Protein AF-A0A973YPQ7-F1 (afdb_monomer)

Solvent-accessible surface area (backbone atoms only — not comparable to full-atom values): 4752 Å² total; per-residue (Å²): 136,72,63,67,66,54,54,51,32,54,52,36,41,59,74,50,70,88,69,70,69,48,78,53,68,58,98,85,50,32,31,40,36,32,81,25,85,82,60,80,70,87,73,53,72,60,37,46,51,21,40,26,32,72,86,85,36,78,39,30,81,38,71,44,76,51,54,55,47,81,71,37,73,78,39,47,79,77,109

Mean predicted aligned error: 5.11 Å

Foldseek 3Di:
DCPPLVVLLLVLCVVCPPFDWDWDDDPPAIEIEGEDAPLPDDRDPSNFVSQCDPPRHVHGPTYHYHYDLCSPPVSVVVD

pLDDT: mean 90.72, std 11.42, range [48.62, 98.38]

Secondary structure (DSSP, 8-state):
--HHHHHHHHHHHHTTTT---EEEEETTEEEEEEE-TTS-----HHHHHHHH-TTTSS--SEEEEE--GGGSHHHHTT-

Nearest PDB structures (foldseek):
  5h2g-assembly1_B  TM=9.776E-01  e=2.482E-03  Corynebacterium glutamicum ATCC 13032
  6d13-assembly1_A  TM=9.047E-01  e=2.586E-02  Escherichia coli S88
  2q9j-assembly1_A  TM=9.061E-01  e=2.423E-02  Haemophilus influenzae
  8qzy-assembly1_A  TM=8.217E-01  e=3.144E-02  Pseudomonas aeruginosa PA14
  4qq0-assembly1_A  TM=3.562E-01  e=2.163E+00  Chlamydia trachomatis D/UW-3/CX

Sequence (79 aa):
MDATATETSETAFRTLGGLRFSKGHGTGNDFVLVADPEGAQPIDAAQAAALCDRHRGIGADGLIRAVPSRFLPEGRELL

Radius of gyration: 13.99 Å; Cα contacts (8 Å, |Δi|>4): 105; chains: 1; bounding box: 32×31×39 Å

Structure (mmCIF, N/CA/C/O backbone):
data_AF-A0A973YPQ7-F1
#
_entry.id   AF-A0A973YPQ7-F1
#
loop_
_atom_site.group_PDB
_atom_site.id
_atom_site.type_symbol
_atom_site.label_atom_id
_atom_site.label_alt_id
_atom_site.label_comp_id
_atom_site.label_asym_id
_atom_site.label_entity_id
_atom_site.label_seq_id
_atom_site.pdbx_PDB_ins_code
_atom_site.Cartn_x
_atom_site.Cartn_y
_atom_site.Cartn_z
_atom_site.occupancy
_atom_site.B_iso_or_equiv
_atom_site.auth_seq_id
_atom_site.auth_comp_id
_atom_site.auth_asym_id
_atom_site.auth_atom_id
_atom_site.pdbx_PDB_model_num
ATOM 1 N N . MET A 1 1 ? -17.993 19.626 15.417 1.00 48.62 1 MET A N 1
ATOM 2 C CA . MET A 1 1 ? -17.326 18.453 16.020 1.00 48.62 1 MET A CA 1
ATOM 3 C C . MET A 1 1 ? -18.044 17.232 15.470 1.00 48.62 1 MET A C 1
ATOM 5 O O . MET A 1 1 ? -19.100 16.886 15.973 1.00 48.62 1 MET A O 1
ATOM 9 N N . ASP A 1 2 ? -17.566 16.714 14.340 1.00 52.06 2 ASP A N 1
ATOM 10 C CA . ASP A 1 2 ? -18.221 15.653 13.562 1.00 52.06 2 ASP A CA 1
ATOM 11 C C . ASP A 1 2 ? -17.747 14.278 14.064 1.00 52.06 2 ASP A C 1
ATOM 13 O O . ASP A 1 2 ? -16.717 13.756 13.633 1.00 52.06 2 ASP A O 1
ATOM 17 N N . ALA A 1 3 ? -18.448 13.739 15.065 1.00 59.25 3 ALA A N 1
ATOM 18 C CA . ALA A 1 3 ? -18.157 12.421 15.633 1.00 59.25 3 ALA A CA 1
ATOM 19 C C . ALA A 1 3 ? -18.393 11.285 14.612 1.00 59.25 3 ALA A C 1
ATOM 21 O O . ALA A 1 3 ? -17.665 10.294 14.606 1.00 59.25 3 ALA A O 1
ATOM 22 N N . THR A 1 4 ? -19.325 11.486 13.676 1.00 59.34 4 THR A N 1
ATOM 23 C CA . THR A 1 4 ? -19.758 10.507 12.670 1.00 59.34 4 THR A CA 1
ATOM 24 C C . THR A 1 4 ? -18.679 10.155 11.640 1.00 59.34 4 THR A C 1
ATOM 26 O O . THR A 1 4 ? -18.502 8.979 11.306 1.00 59.34 4 THR A O 1
ATO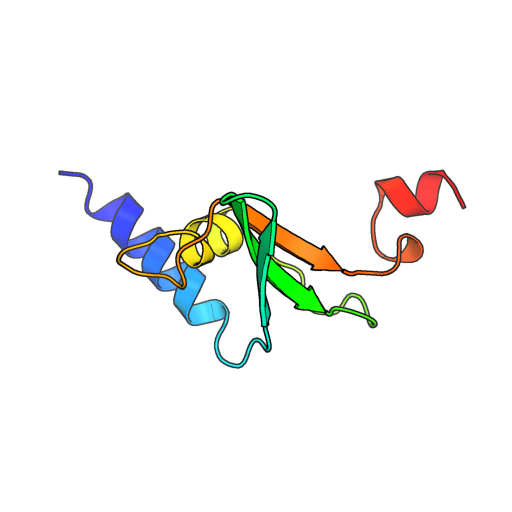M 29 N N . ALA A 1 5 ? -17.896 11.131 11.168 1.00 60.47 5 ALA A N 1
ATOM 30 C CA . ALA A 1 5 ? -16.801 10.874 10.222 1.00 60.47 5 ALA A CA 1
ATOM 31 C C . ALA A 1 5 ? -15.638 10.079 10.851 1.00 60.47 5 ALA A C 1
ATOM 33 O O . ALA A 1 5 ? -15.01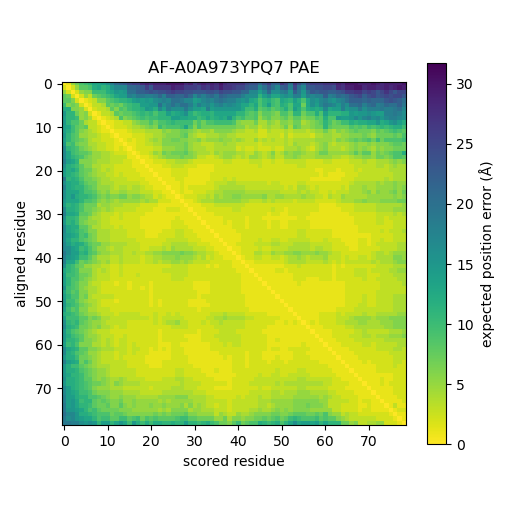3 9.243 10.195 1.00 60.47 5 ALA A O 1
ATOM 34 N N . THR A 1 6 ? -15.371 10.309 12.140 1.00 61.19 6 THR A N 1
ATOM 35 C CA . THR A 1 6 ? -14.289 9.628 12.869 1.00 61.19 6 THR A CA 1
ATOM 36 C C . THR A 1 6 ? -14.646 8.165 13.162 1.00 61.19 6 THR A C 1
ATOM 38 O O . THR A 1 6 ? -13.816 7.288 12.930 1.00 61.19 6 THR A O 1
ATOM 41 N N . GLU A 1 7 ? -15.889 7.881 13.572 1.00 67.25 7 GLU A N 1
ATOM 42 C CA . GLU A 1 7 ? -16.391 6.508 13.783 1.00 67.25 7 GLU A CA 1
ATOM 43 C C . GLU A 1 7 ? -16.382 5.665 12.498 1.00 67.25 7 GLU A C 1
ATOM 45 O O . GLU A 1 7 ? -16.048 4.476 12.519 1.00 67.25 7 GLU A O 1
ATOM 50 N N . THR A 1 8 ? -16.702 6.288 11.361 1.00 71.06 8 THR A N 1
ATOM 51 C CA . THR A 1 8 ? -16.723 5.615 10.054 1.00 71.06 8 THR A CA 1
ATOM 52 C C . THR A 1 8 ? -15.316 5.201 9.617 1.00 71.06 8 THR A C 1
ATOM 54 O O . THR A 1 8 ? -15.108 4.067 9.184 1.00 71.06 8 THR A O 1
ATOM 57 N N . SER A 1 9 ? -14.334 6.092 9.783 1.00 73.19 9 SER A N 1
ATOM 58 C CA . SER A 1 9 ? -12.932 5.817 9.445 1.00 73.19 9 SER A CA 1
ATOM 59 C C . SER A 1 9 ? -12.328 4.722 10.334 1.00 73.19 9 SER A C 1
ATOM 61 O O . SER A 1 9 ? -11.678 3.799 9.842 1.00 73.19 9 SER A O 1
ATOM 63 N N . GLU A 1 10 ? -12.602 4.752 11.643 1.00 78.12 10 GLU A N 1
ATOM 64 C CA . GLU A 1 10 ? -12.091 3.736 12.571 1.00 78.12 10 GLU A CA 1
ATOM 65 C C . GLU A 1 10 ? -12.697 2.348 12.303 1.00 78.12 10 GLU A C 1
ATOM 67 O O . GLU A 1 10 ? -11.996 1.333 12.340 1.00 78.12 10 GLU A O 1
ATOM 72 N N . THR A 1 11 ? -13.987 2.297 11.963 1.00 84.38 11 THR A N 1
ATOM 73 C CA . THR A 1 11 ? -14.653 1.058 11.542 1.00 84.38 11 THR A CA 1
ATOM 74 C C . THR A 1 11 ? -14.035 0.519 10.254 1.00 84.38 11 THR A C 1
ATOM 76 O O . THR A 1 11 ? -13.686 -0.661 10.199 1.00 84.38 11 THR A O 1
ATOM 79 N N . ALA A 1 12 ? -13.823 1.379 9.251 1.00 85.50 12 ALA A N 1
ATOM 80 C CA . ALA A 1 12 ? -13.184 1.002 7.992 1.00 85.50 12 ALA A CA 1
ATOM 81 C C . ALA A 1 12 ? -11.778 0.425 8.219 1.00 85.50 12 ALA A C 1
ATOM 83 O O . ALA A 1 12 ? -11.469 -0.648 7.700 1.00 85.50 12 ALA A O 1
ATOM 84 N N . PHE A 1 13 ? -10.957 1.061 9.061 1.00 85.88 13 PHE A N 1
ATOM 85 C CA . PHE A 1 13 ? -9.623 0.558 9.393 1.00 85.88 13 PHE A CA 1
ATOM 86 C C . PHE A 1 13 ? -9.666 -0.837 10.031 1.00 85.88 13 PHE A C 1
ATOM 88 O O . PHE A 1 13 ? -8.900 -1.723 9.655 1.00 85.88 13 PHE A O 1
ATOM 95 N N . ARG A 1 14 ? -10.601 -1.073 10.960 1.00 88.38 14 ARG A N 1
ATOM 96 C CA . ARG A 1 14 ? -10.745 -2.373 11.636 1.00 88.38 14 ARG A CA 1
ATOM 97 C C . ARG A 1 14 ? -11.119 -3.508 10.682 1.00 88.38 14 ARG A C 1
ATOM 99 O O . ARG A 1 14 ? -10.710 -4.642 10.924 1.00 88.38 14 ARG A O 1
ATOM 106 N N . THR A 1 15 ? -11.838 -3.226 9.591 1.00 91.69 15 THR A N 1
ATOM 107 C CA . THR A 1 15 ? -12.159 -4.249 8.573 1.00 91.69 15 THR A CA 1
ATOM 108 C C . THR A 1 15 ? -10.927 -4.801 7.848 1.00 91.69 15 THR A C 1
ATOM 110 O O . THR A 1 15 ? -10.996 -5.883 7.276 1.00 91.69 15 THR A O 1
ATOM 113 N N . LEU A 1 16 ? -9.787 -4.104 7.919 1.00 90.88 16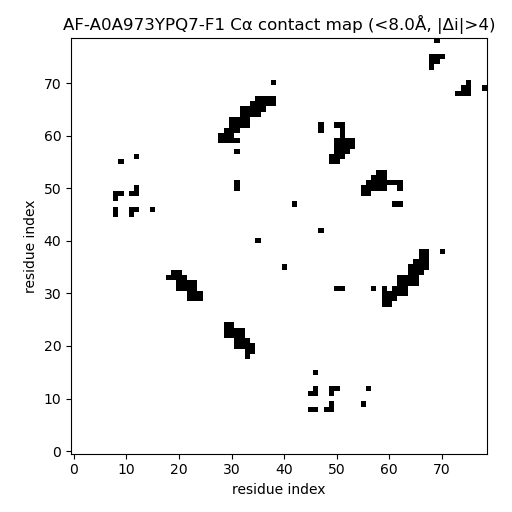 LEU A N 1
ATOM 114 C CA . LEU A 1 16 ? -8.521 -4.496 7.292 1.00 90.88 16 LEU A CA 1
ATOM 115 C C . LEU A 1 16 ? -7.639 -5.371 8.202 1.00 90.88 16 LEU A C 1
ATOM 117 O O . LEU A 1 16 ? -6.445 -5.538 7.949 1.00 90.88 16 LEU A O 1
ATOM 121 N N . GLY A 1 17 ? -8.192 -5.920 9.287 1.00 91.75 17 GLY A N 1
ATOM 122 C CA . GLY A 1 17 ? -7.460 -6.797 10.199 1.00 91.75 17 GLY A CA 1
ATOM 123 C C . GLY A 1 17 ? -6.781 -7.964 9.468 1.00 91.75 17 GLY A C 1
ATOM 124 O O . GLY A 1 17 ? -7.424 -8.715 8.742 1.00 91.75 17 GLY A O 1
ATOM 125 N N . GLY A 1 18 ? -5.468 -8.125 9.667 1.00 90.88 18 GLY A N 1
ATOM 126 C CA . GLY A 1 18 ? -4.674 -9.182 9.025 1.00 90.88 18 GLY A CA 1
ATOM 127 C C . GLY A 1 18 ? -4.135 -8.840 7.630 1.00 90.88 18 GLY A C 1
ATOM 128 O O . GLY A 1 18 ? -3.443 -9.669 7.035 1.00 90.88 18 GLY A O 1
ATOM 129 N N . LEU A 1 19 ? -4.392 -7.629 7.123 1.00 94.06 19 LEU A N 1
ATOM 130 C CA . LEU A 1 19 ? -3.819 -7.145 5.870 1.00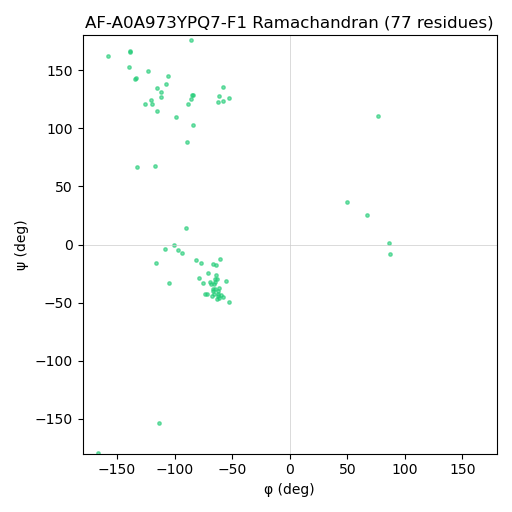 94.06 19 LEU A CA 1
ATOM 131 C C . LEU A 1 19 ? -2.289 -7.068 5.967 1.00 94.06 19 LEU A C 1
ATOM 133 O O . LEU A 1 19 ? -1.734 -6.372 6.820 1.00 94.06 19 LEU A O 1
ATOM 137 N N . ARG A 1 20 ? -1.592 -7.763 5.064 1.00 95.75 20 ARG A N 1
ATOM 138 C CA . ARG A 1 20 ? -0.136 -7.640 4.936 1.00 95.75 20 ARG A CA 1
ATOM 139 C C . ARG A 1 20 ? 0.191 -6.440 4.064 1.00 95.75 20 ARG A C 1
ATOM 141 O O . ARG A 1 20 ? -0.292 -6.337 2.940 1.00 95.75 20 ARG A O 1
ATOM 148 N N . PHE A 1 21 ? 1.062 -5.575 4.561 1.00 97.00 21 PHE A N 1
ATOM 149 C CA . PHE A 1 21 ? 1.502 -4.392 3.838 1.00 97.00 21 PHE A CA 1
ATOM 150 C C . PHE A 1 21 ? 3.003 -4.167 4.015 1.00 97.00 21 PHE A C 1
ATOM 152 O O . PHE A 1 21 ? 3.649 -4.739 4.892 1.00 97.00 21 PHE A O 1
ATOM 159 N N . SER A 1 22 ? 3.557 -3.312 3.168 1.00 97.94 22 SER A N 1
ATOM 160 C CA . SER A 1 22 ? 4.867 -2.690 3.348 1.00 97.94 22 SER A CA 1
ATOM 161 C C . SER A 1 22 ? 4.692 -1.180 3.318 1.00 97.94 22 SER A C 1
ATOM 163 O O . SER A 1 22 ? 3.791 -0.680 2.652 1.00 97.94 22 SER A O 1
ATOM 165 N N . LYS A 1 23 ? 5.530 -0.436 4.034 1.00 97.44 23 LYS A N 1
ATOM 166 C CA . LYS A 1 23 ? 5.548 1.027 3.959 1.00 97.44 23 LYS A CA 1
ATOM 167 C C . LYS A 1 23 ? 6.847 1.461 3.302 1.00 97.44 23 LYS A C 1
ATOM 169 O O . LYS A 1 23 ? 7.912 0.978 3.678 1.00 97.44 23 LYS A O 1
ATOM 174 N N . GLY A 1 24 ? 6.753 2.345 2.321 1.00 96.94 24 GLY A N 1
ATOM 175 C CA . GLY A 1 24 ? 7.903 2.866 1.593 1.00 96.94 24 GLY A CA 1
ATOM 176 C C . GLY A 1 24 ? 7.754 4.356 1.343 1.00 96.94 24 GLY A C 1
ATOM 177 O O . GLY A 1 24 ? 6.671 4.907 1.509 1.00 96.94 24 GLY A O 1
ATOM 178 N N . HIS A 1 25 ? 8.839 5.009 0.941 1.00 98.00 25 HIS A N 1
ATOM 179 C CA . HIS A 1 25 ? 8.789 6.394 0.495 1.00 98.00 25 HIS A CA 1
ATOM 180 C C . HIS A 1 25 ? 9.690 6.609 -0.721 1.00 98.00 25 HIS A C 1
ATOM 182 O O . HIS A 1 25 ? 10.711 5.941 -0.882 1.00 98.00 25 HIS A O 1
ATOM 188 N N . GLY A 1 26 ? 9.337 7.588 -1.547 1.00 94.94 26 GLY A N 1
ATOM 189 C CA . GLY A 1 26 ? 10.162 8.111 -2.630 1.00 94.94 26 GLY A CA 1
ATOM 190 C C . GLY A 1 26 ? 10.287 9.617 -2.462 1.00 94.94 26 GLY A C 1
ATOM 191 O O . GLY A 1 26 ? 9.278 10.310 -2.402 1.00 94.94 26 GLY A O 1
ATOM 192 N N . THR A 1 27 ? 11.514 10.130 -2.318 1.00 96.50 27 THR A N 1
ATOM 193 C CA . THR A 1 27 ? 11.776 11.584 -2.202 1.00 96.50 27 THR A CA 1
ATOM 194 C C . THR A 1 27 ? 10.901 12.310 -1.164 1.00 96.50 27 THR A C 1
ATOM 196 O O . THR A 1 27 ? 10.477 13.438 -1.383 1.00 96.50 27 THR A O 1
ATOM 199 N N . GLY A 1 28 ? 10.610 11.655 -0.036 1.00 93.50 28 GLY A N 1
ATOM 200 C CA . GLY A 1 28 ? 9.786 12.206 1.045 1.00 93.50 28 GLY A CA 1
ATOM 201 C C . GLY A 1 28 ? 8.277 11.999 0.900 1.00 93.50 28 GLY A C 1
ATOM 202 O O . GLY A 1 28 ? 7.571 12.255 1.866 1.00 93.50 28 GLY A O 1
ATOM 203 N N . ASN A 1 29 ? 7.796 11.497 -0.238 1.00 97.38 29 ASN A N 1
ATOM 204 C CA . ASN A 1 29 ? 6.406 11.082 -0.401 1.00 97.38 29 ASN A CA 1
ATOM 205 C C . ASN A 1 29 ? 6.250 9.613 0.021 1.00 97.38 29 ASN A C 1
ATOM 207 O O . ASN A 1 29 ? 6.964 8.754 -0.511 1.00 97.38 29 ASN A O 1
ATOM 211 N N . ASP A 1 30 ? 5.397 9.327 1.006 1.00 97.44 30 ASP A N 1
ATOM 212 C CA . ASP A 1 30 ? 5.254 7.994 1.601 1.00 97.44 30 ASP A CA 1
ATOM 213 C 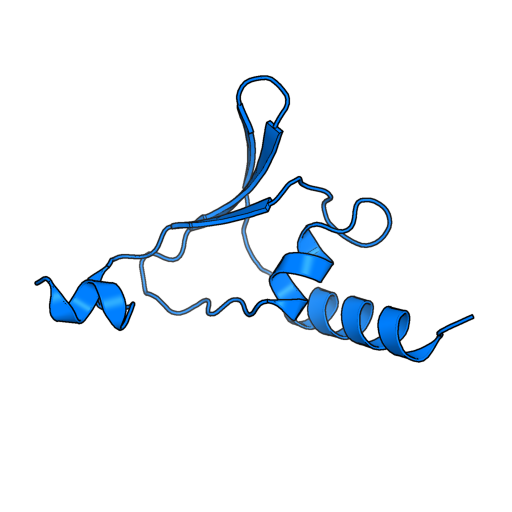C . ASP A 1 30 ? 3.978 7.256 1.172 1.00 97.44 30 ASP A C 1
ATOM 215 O O . ASP A 1 30 ? 2.908 7.831 0.994 1.00 97.44 30 ASP A O 1
ATOM 219 N N . PHE A 1 31 ? 4.093 5.933 1.039 1.00 98.38 31 PHE A N 1
ATOM 220 C CA . PHE A 1 31 ? 3.017 5.055 0.595 1.00 98.38 31 PHE A CA 1
ATOM 221 C C . PHE A 1 31 ? 2.893 3.814 1.473 1.00 98.38 31 PHE A C 1
ATOM 223 O O . PHE A 1 31 ? 3.889 3.200 1.874 1.00 98.38 31 PHE A O 1
ATOM 230 N N . VAL A 1 32 ? 1.651 3.384 1.685 1.00 97.94 32 VAL A N 1
ATOM 231 C CA . VAL A 1 32 ? 1.336 2.005 2.070 1.00 97.94 32 VAL A CA 1
ATOM 232 C C . VAL A 1 32 ? 1.250 1.169 0.794 1.00 97.94 32 VAL A C 1
ATOM 234 O O . VAL A 1 32 ? 0.543 1.533 -0.138 1.00 97.94 32 VAL A O 1
ATOM 237 N N . LEU A 1 33 ? 1.963 0.050 0.736 1.00 98.00 33 LEU A N 1
ATOM 238 C CA . LEU A 1 33 ? 1.969 -0.880 -0.390 1.00 98.00 33 LEU A CA 1
ATOM 239 C C . LEU A 1 33 ? 1.316 -2.199 0.019 1.00 98.00 33 LEU A C 1
ATOM 241 O O . LEU A 1 33 ? 1.730 -2.824 0.997 1.00 98.00 33 LEU A O 1
ATOM 245 N N . VAL A 1 34 ? 0.335 -2.642 -0.761 1.00 97.62 34 VAL A N 1
ATOM 246 C CA . VAL A 1 34 ? -0.366 -3.919 -0.584 1.00 97.62 34 VAL A CA 1
ATOM 247 C C . VAL A 1 34 ? -0.179 -4.754 -1.840 1.00 97.62 34 VAL A C 1
ATOM 249 O O . VAL A 1 34 ? -0.509 -4.317 -2.943 1.00 97.62 34 VAL A O 1
ATOM 252 N N . ALA A 1 35 ? 0.348 -5.965 -1.672 1.00 97.12 35 ALA A N 1
ATOM 253 C CA . ALA A 1 35 ? 0.407 -6.950 -2.741 1.00 97.12 35 ALA A CA 1
ATOM 254 C C . ALA A 1 35 ? -0.906 -7.741 -2.786 1.00 97.12 35 ALA A C 1
ATOM 256 O O . ALA A 1 3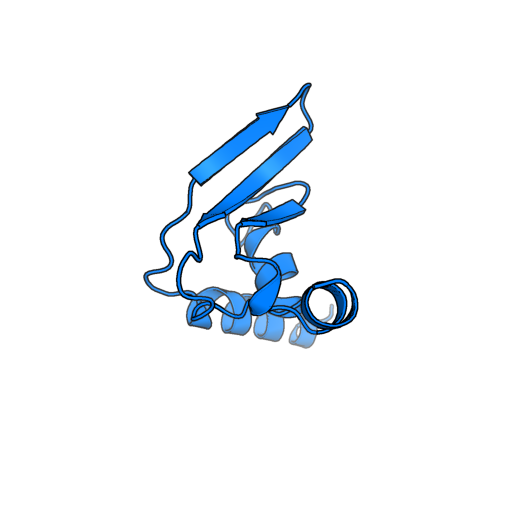5 ? -1.303 -8.346 -1.788 1.00 97.12 35 ALA A O 1
ATOM 257 N N . ASP A 1 36 ? -1.543 -7.762 -3.953 1.00 96.94 36 ASP A N 1
ATOM 258 C CA . ASP A 1 36 ? -2.783 -8.492 -4.212 1.00 96.94 36 ASP A CA 1
ATOM 259 C C . ASP A 1 36 ? -2.677 -9.305 -5.521 1.00 96.94 36 ASP A C 1
ATOM 261 O O . ASP A 1 36 ? -3.318 -8.978 -6.525 1.00 96.94 36 ASP A O 1
ATOM 265 N N . PRO A 1 37 ? -1.815 -10.341 -5.564 1.00 96.81 37 PRO A N 1
ATOM 266 C CA . PRO A 1 37 ? -1.568 -11.105 -6.787 1.00 96.81 37 PRO A CA 1
ATOM 267 C C . PRO A 1 37 ? -2.802 -11.870 -7.289 1.00 96.81 37 PRO A C 1
ATOM 269 O O . PRO A 1 37 ? -2.924 -12.116 -8.493 1.00 96.81 37 PRO A O 1
ATOM 272 N N . GLU A 1 38 ? -3.723 -12.217 -6.391 1.00 96.44 38 GLU A N 1
ATOM 273 C CA . GLU A 1 38 ? -4.961 -12.940 -6.687 1.00 96.44 38 GLU A CA 1
ATOM 274 C C . GLU A 1 38 ? -6.170 -12.022 -6.932 1.00 96.44 38 GLU A C 1
ATOM 276 O O . GLU A 1 38 ? -7.223 -12.518 -7.329 1.00 96.44 38 GLU A O 1
ATOM 281 N N . GLY A 1 39 ? -6.046 -10.705 -6.722 1.00 94.25 39 GLY A N 1
ATOM 282 C CA . GLY A 1 39 ? -7.169 -9.768 -6.855 1.00 94.25 39 GLY A CA 1
ATOM 283 C C . GLY A 1 39 ? -8.258 -9.959 -5.791 1.00 94.25 39 GLY A C 1
ATOM 284 O O . GLY A 1 39 ? -9.427 -9.671 -6.048 1.00 94.25 39 GLY A O 1
ATOM 285 N N . ALA A 1 40 ? -7.898 -10.506 -4.629 1.00 92.81 40 ALA A N 1
ATOM 286 C CA . ALA A 1 40 ? -8.816 -10.906 -3.565 1.00 92.81 4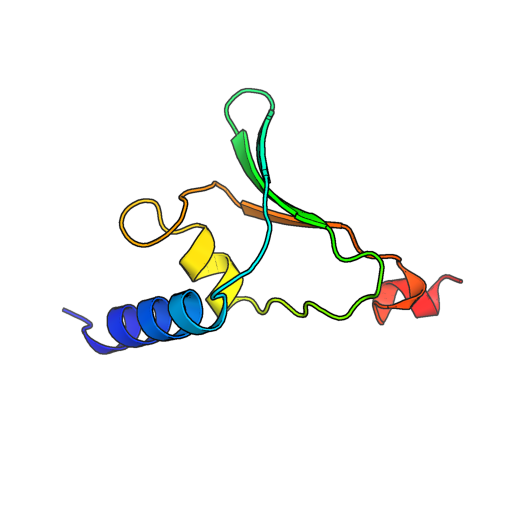0 ALA A CA 1
ATOM 287 C C . ALA A 1 40 ? -8.893 -9.886 -2.419 1.00 92.81 40 ALA A C 1
ATOM 289 O O . ALA A 1 40 ? -9.629 -10.101 -1.456 1.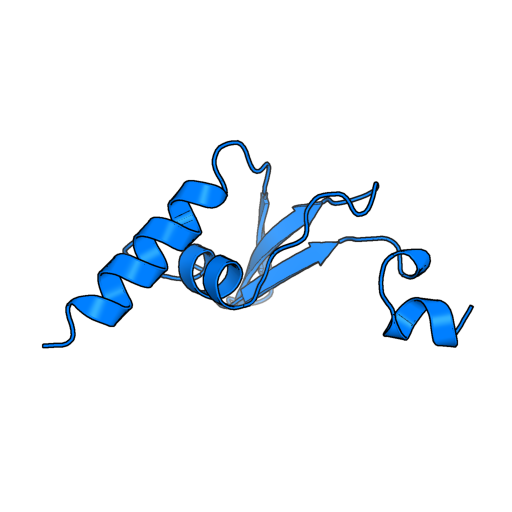00 92.81 40 ALA A O 1
ATOM 290 N N . GLN A 1 41 ? -8.142 -8.786 -2.508 1.00 90.56 41 GLN A N 1
ATOM 291 C CA . GLN A 1 41 ? -8.074 -7.748 -1.482 1.00 90.56 41 GLN A CA 1
ATOM 292 C C . GLN A 1 41 ? -8.593 -6.418 -2.046 1.00 90.56 41 GLN A C 1
ATOM 294 O O . GLN A 1 41 ? -7.818 -5.469 -2.227 1.00 90.56 41 GLN A O 1
ATOM 299 N N . PRO A 1 42 ? -9.902 -6.314 -2.358 1.00 91.31 42 PRO A N 1
ATOM 300 C CA . PRO A 1 42 ? -10.481 -5.030 -2.705 1.00 91.31 42 PRO A CA 1
ATOM 301 C C . PRO A 1 42 ? -10.329 -4.092 -1.506 1.00 91.31 42 PRO A C 1
ATOM 303 O O . PRO A 1 42 ? -10.693 -4.428 -0.382 1.00 91.31 42 PRO A O 1
ATOM 306 N N . ILE A 1 43 ? -9.762 -2.920 -1.770 1.00 94.25 43 ILE A N 1
ATOM 307 C CA . ILE A 1 43 ? -9.646 -1.831 -0.805 1.00 94.25 43 ILE A CA 1
ATOM 308 C C . ILE A 1 43 ? -10.399 -0.659 -1.411 1.00 94.25 43 ILE A C 1
ATOM 310 O O . ILE A 1 43 ? -10.083 -0.246 -2.532 1.00 94.25 43 ILE A O 1
ATOM 314 N N . ASP A 1 44 ? -11.413 -0.182 -0.701 1.00 93.81 44 ASP A N 1
ATOM 315 C CA . ASP A 1 44 ? -12.198 0.974 -1.111 1.00 93.81 44 ASP A CA 1
ATOM 316 C C . ASP A 1 44 ? -11.552 2.299 -0.665 1.00 93.81 44 ASP A C 1
ATOM 318 O O . ASP A 1 44 ? -10.515 2.341 0.004 1.00 93.81 44 ASP A O 1
ATOM 322 N N . ALA A 1 45 ? -12.162 3.415 -1.068 1.00 94.25 45 ALA A N 1
ATOM 323 C CA . ALA A 1 45 ? -11.645 4.745 -0.764 1.00 94.25 45 ALA A CA 1
ATOM 324 C C . ALA A 1 45 ? -11.667 5.074 0.740 1.00 94.25 45 ALA A C 1
ATOM 326 O O . ALA A 1 45 ? -10.771 5.769 1.220 1.00 94.25 45 ALA A O 1
ATOM 327 N N . ALA A 1 46 ? -12.657 4.580 1.491 1.00 94.44 46 ALA A N 1
ATOM 328 C CA . ALA A 1 46 ? -12.768 4.843 2.924 1.00 94.44 46 ALA A CA 1
ATOM 329 C C . ALA A 1 46 ? -11.685 4.085 3.699 1.00 94.44 46 ALA A C 1
ATOM 331 O O . ALA A 1 46 ? -11.020 4.655 4.560 1.00 94.44 46 ALA A O 1
ATOM 332 N N . GLN A 1 47 ? -11.451 2.827 3.336 1.00 95.94 47 GLN A N 1
ATOM 333 C CA . GLN A 1 47 ? -10.367 2.001 3.850 1.00 95.94 47 GLN A CA 1
ATOM 334 C C . GLN A 1 47 ? -8.997 2.594 3.507 1.00 95.94 47 GLN A C 1
ATOM 336 O O . GLN A 1 47 ? -8.134 2.682 4.379 1.00 95.94 47 GLN A O 1
ATOM 341 N N . ALA A 1 48 ? -8.795 3.057 2.269 1.00 96.50 48 ALA A N 1
A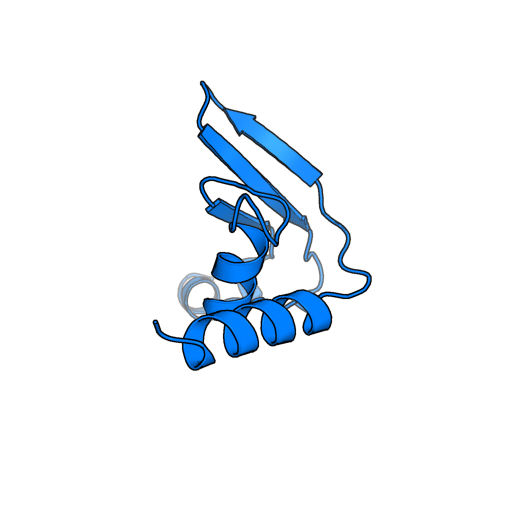TOM 342 C CA . ALA A 1 48 ? -7.555 3.721 1.870 1.00 96.50 48 ALA A CA 1
ATOM 343 C C . ALA A 1 48 ? -7.307 5.005 2.679 1.00 96.50 48 ALA A C 1
ATOM 345 O O . ALA A 1 48 ? -6.207 5.200 3.197 1.00 96.50 48 ALA A O 1
ATOM 346 N N . ALA A 1 49 ? -8.330 5.849 2.846 1.00 96.31 49 ALA A N 1
ATOM 347 C CA . ALA A 1 49 ? -8.238 7.058 3.661 1.00 96.31 49 ALA A CA 1
ATOM 348 C C . ALA A 1 49 ? -7.936 6.733 5.132 1.00 96.31 49 ALA A C 1
ATOM 350 O O . ALA A 1 49 ? -7.068 7.362 5.736 1.00 96.31 49 ALA A O 1
ATOM 351 N N . ALA A 1 50 ? -8.589 5.711 5.687 1.00 96.06 50 ALA A N 1
ATOM 352 C CA . ALA A 1 50 ? -8.359 5.264 7.054 1.00 96.06 50 ALA A CA 1
ATOM 353 C C . ALA A 1 50 ? -6.936 4.712 7.259 1.00 96.06 50 ALA A C 1
ATOM 355 O O . ALA A 1 50 ? -6.310 4.995 8.278 1.00 96.06 50 ALA A O 1
ATOM 356 N N . LEU A 1 51 ? -6.381 3.983 6.281 1.00 95.94 51 LEU A N 1
ATOM 357 C CA . LEU A 1 51 ? -4.978 3.547 6.303 1.00 95.94 51 LEU A CA 1
ATOM 358 C C . LEU A 1 51 ? -4.006 4.734 6.290 1.00 95.94 51 LEU A C 1
ATOM 360 O O . LEU A 1 51 ? -2.981 4.695 6.976 1.00 95.94 51 LEU A O 1
ATOM 364 N N . CYS A 1 52 ? -4.320 5.769 5.510 1.00 97.00 52 CYS A N 1
ATOM 365 C CA . CYS A 1 52 ? -3.456 6.931 5.304 1.00 97.00 52 CYS A CA 1
ATOM 366 C C . CYS A 1 52 ? -3.540 7.975 6.432 1.00 97.00 52 CYS A C 1
ATOM 368 O O . CYS A 1 52 ? -2.654 8.825 6.525 1.00 97.00 52 CYS A O 1
ATOM 370 N N . ASP A 1 53 ? -4.538 7.906 7.322 1.00 96.31 53 ASP A N 1
ATOM 371 C CA . ASP A 1 53 ? -4.620 8.765 8.511 1.00 96.31 53 ASP A CA 1
ATOM 372 C C . ASP A 1 53 ? -3.359 8.592 9.384 1.00 96.31 53 ASP A C 1
ATOM 374 O O . ASP A 1 53 ? -3.007 7.483 9.792 1.00 96.31 53 ASP A O 1
ATOM 378 N N . ARG A 1 54 ? -2.652 9.696 9.668 1.00 95.69 54 ARG A N 1
ATOM 379 C CA . ARG A 1 54 ? -1.371 9.683 10.404 1.00 95.69 54 ARG A CA 1
ATOM 380 C C . ARG A 1 54 ? -1.510 9.503 11.916 1.00 95.69 54 ARG A C 1
ATOM 382 O O . ARG A 1 54 ? -0.515 9.223 12.577 1.00 95.69 54 ARG A O 1
ATOM 389 N N . HIS A 1 55 ? -2.703 9.689 12.466 1.00 94.88 55 HIS A N 1
ATOM 390 C CA . HIS A 1 55 ? -2.965 9.599 13.901 1.00 94.88 55 HIS A CA 1
ATOM 391 C C . HIS A 1 55 ? -3.686 8.309 14.284 1.00 94.88 55 HIS A C 1
ATOM 393 O O . HIS A 1 55 ? -3.483 7.804 15.386 1.00 94.88 55 HIS A O 1
ATOM 399 N N . ARG A 1 56 ? -4.542 7.799 13.395 1.00 92.06 56 ARG A N 1
ATOM 400 C CA . ARG A 1 56 ? -5.408 6.639 13.641 1.00 92.06 56 ARG A CA 1
ATOM 401 C C . ARG A 1 56 ? -5.097 5.442 12.741 1.00 92.06 56 ARG A C 1
ATOM 403 O O . ARG A 1 56 ? -5.542 4.343 13.054 1.00 92.06 56 ARG A O 1
ATOM 410 N N . GLY A 1 57 ? -4.352 5.651 11.656 1.00 93.94 57 GLY A N 1
ATOM 411 C CA . GLY A 1 57 ? -3.948 4.623 10.701 1.00 93.94 57 GLY A CA 1
ATOM 412 C C . GLY A 1 57 ? -2.439 4.370 10.695 1.00 93.94 57 GLY A C 1
ATOM 413 O O . GLY A 1 57 ? -1.733 4.593 11.678 1.00 93.94 57 GLY A O 1
ATOM 414 N N . ILE A 1 58 ? -1.933 3.894 9.556 1.00 95.75 58 ILE A N 1
ATOM 415 C CA . ILE A 1 58 ? -0.495 3.666 9.322 1.00 95.75 58 ILE A CA 1
ATOM 416 C C . ILE A 1 58 ? 0.220 4.993 9.006 1.00 95.75 58 ILE A C 1
ATOM 418 O O . ILE A 1 58 ? 1.423 5.145 9.264 1.00 95.75 58 ILE A O 1
ATOM 422 N N . GLY A 1 59 ? -0.521 5.942 8.426 1.00 96.50 59 GLY A N 1
ATOM 423 C CA . GLY A 1 59 ? -0.052 7.254 8.005 1.00 96.50 59 GLY A CA 1
ATOM 424 C C . GLY A 1 59 ? 0.741 7.207 6.707 1.00 96.50 59 GLY A C 1
ATOM 425 O O . GLY A 1 59 ? 1.864 6.724 6.709 1.00 96.50 59 GLY A O 1
ATOM 426 N N . ALA A 1 60 ? 0.210 7.734 5.615 1.00 97.94 60 ALA A N 1
ATOM 427 C CA . ALA A 1 60 ? 0.924 7.847 4.345 1.00 97.94 60 ALA A CA 1
ATOM 428 C C . ALA A 1 60 ? 0.286 8.938 3.484 1.00 97.94 60 ALA A C 1
ATOM 430 O O . ALA A 1 60 ? -0.860 9.313 3.727 1.00 97.94 60 ALA A O 1
ATOM 431 N N . ASP A 1 61 ? 0.996 9.420 2.471 1.00 97.94 61 ASP A N 1
ATOM 432 C CA . ASP A 1 61 ? 0.419 10.297 1.454 1.00 97.94 61 ASP A CA 1
ATOM 433 C C . ASP A 1 61 ? -0.542 9.528 0.531 1.00 97.94 61 ASP A C 1
ATOM 435 O O . ASP A 1 61 ? -1.470 10.115 -0.026 1.00 97.94 61 ASP A O 1
ATOM 439 N N . GLY A 1 62 ? -0.369 8.205 0.400 1.00 97.38 62 GLY A N 1
ATOM 440 C CA . GLY A 1 62 ? -1.304 7.358 -0.336 1.00 97.38 62 GLY A CA 1
ATOM 441 C C . GLY A 1 62 ? -1.147 5.848 -0.138 1.00 97.38 62 GLY A C 1
ATOM 442 O O . GLY A 1 62 ? -0.272 5.352 0.575 1.00 97.38 62 GLY A O 1
ATOM 443 N N . LEU A 1 63 ? -2.014 5.105 -0.829 1.00 97.94 63 LEU A N 1
ATOM 444 C CA . LEU A 1 63 ? -2.028 3.644 -0.892 1.00 97.94 63 LEU A CA 1
ATOM 445 C C . LEU A 1 63 ? -1.735 3.181 -2.324 1.00 97.94 63 LEU A C 1
ATOM 447 O O . LEU A 1 63 ? -2.348 3.659 -3.275 1.00 97.94 63 LEU A O 1
ATOM 451 N N . ILE A 1 64 ? -0.862 2.186 -2.464 1.00 97.31 64 ILE A N 1
ATOM 452 C CA . ILE A 1 64 ? -0.600 1.471 -3.713 1.00 97.31 64 ILE A CA 1
ATOM 453 C C . ILE A 1 64 ? -1.041 0.015 -3.539 1.00 97.31 64 ILE A C 1
ATOM 455 O O . ILE A 1 64 ? -0.443 -0.729 -2.759 1.00 97.31 64 ILE A O 1
ATOM 459 N N . ARG A 1 65 ? -2.058 -0.417 -4.297 1.00 97.00 65 ARG A N 1
ATOM 460 C CA . ARG A 1 65 ? -2.434 -1.835 -4.425 1.00 97.00 65 ARG A CA 1
ATOM 461 C C . ARG A 1 65 ? -1.844 -2.407 -5.711 1.00 97.00 65 ARG A C 1
ATOM 463 O O . ARG A 1 65 ? -2.288 -2.067 -6.804 1.00 97.00 65 ARG A O 1
ATOM 470 N N . ALA A 1 66 ? -0.858 -3.286 -5.580 1.00 97.06 66 ALA A N 1
ATOM 471 C CA . ALA A 1 66 ? -0.268 -3.999 -6.705 1.00 97.06 66 ALA A CA 1
ATOM 472 C C . ALA A 1 66 ? -1.115 -5.236 -7.036 1.00 97.06 66 ALA A C 1
ATOM 474 O O . ALA A 1 66 ? -1.040 -6.247 -6.338 1.00 97.06 66 ALA A O 1
ATOM 475 N N . VAL A 1 67 ? -1.919 -5.142 -8.097 1.00 97.31 67 VAL A N 1
ATOM 476 C CA . VAL A 1 67 ? -2.845 -6.187 -8.559 1.00 97.31 67 VAL A CA 1
ATOM 477 C C . VAL A 1 67 ? -2.725 -6.362 -10.081 1.00 97.31 67 VAL A C 1
ATOM 479 O O . VAL A 1 67 ? -2.547 -5.367 -10.787 1.00 97.31 67 VAL A O 1
ATOM 482 N N . PRO A 1 68 ? -2.810 -7.588 -10.631 1.00 97.38 68 PRO A N 1
ATOM 483 C CA . PRO A 1 68 ? -2.820 -7.784 -12.081 1.00 97.38 68 PRO A CA 1
ATOM 484 C C . PRO A 1 68 ? -3.963 -7.036 -12.787 1.00 97.38 68 PRO A C 1
ATOM 486 O O . PRO A 1 68 ? -5.117 -7.138 -12.371 1.00 97.38 68 PRO A O 1
ATOM 489 N N . SER A 1 69 ? -3.674 -6.373 -13.916 1.00 96.69 69 SER A N 1
ATOM 490 C CA . SER A 1 69 ? -4.643 -5.544 -14.664 1.00 96.69 69 SER A CA 1
ATOM 491 C C . SER A 1 69 ? -5.923 -6.287 -15.053 1.00 96.69 69 SER A C 1
ATOM 493 O O . SER A 1 69 ? -6.999 -5.703 -15.043 1.00 96.69 69 SER A O 1
ATOM 495 N N . ARG A 1 70 ? -5.844 -7.602 -15.304 1.00 95.94 70 ARG A N 1
ATOM 496 C CA . ARG A 1 70 ? -7.012 -8.458 -15.582 1.00 95.94 70 ARG A CA 1
ATOM 497 C C . ARG A 1 70 ? -8.039 -8.524 -14.444 1.00 95.94 70 ARG A C 1
ATOM 499 O O . ARG A 1 70 ? -9.110 -9.090 -14.639 1.00 95.94 70 ARG A O 1
ATOM 506 N N . PHE A 1 71 ? -7.724 -8.043 -13.245 1.00 95.62 71 PHE A N 1
ATOM 507 C CA . PHE A 1 71 ? -8.669 -7.972 -12.128 1.00 95.62 71 PHE A CA 1
ATOM 508 C C . PHE A 1 71 ? -9.327 -6.595 -11.985 1.00 95.62 71 PHE A C 1
ATOM 510 O O . PHE A 1 71 ? -10.236 -6.455 -11.173 1.00 95.62 71 PHE A O 1
ATOM 517 N N . LEU A 1 72 ? -8.925 -5.607 -12.787 1.00 93.44 72 LEU A N 1
ATOM 518 C CA . LEU A 1 72 ? -9.513 -4.269 -12.808 1.00 93.44 72 LEU A CA 1
ATOM 519 C C . LEU A 1 72 ? -10.353 -4.081 -14.081 1.00 93.44 72 LEU A C 1
ATOM 521 O O . LEU A 1 72 ? -9.908 -4.519 -15.144 1.00 93.44 72 LEU A O 1
ATOM 525 N N . PRO A 1 73 ? -11.542 -3.453 -14.013 1.00 92.19 73 PRO A N 1
ATOM 526 C CA . PRO A 1 73 ? -12.364 -3.182 -15.194 1.00 92.19 73 PRO A CA 1
ATOM 527 C C . PRO A 1 73 ? -11.592 -2.449 -16.295 1.00 92.19 73 PRO A C 1
ATOM 529 O O . PRO A 1 73 ? -11.532 -2.927 -17.423 1.00 92.19 73 PRO A O 1
ATOM 532 N N . GLU A 1 74 ? -10.897 -1.372 -15.931 1.00 92.81 74 GLU A N 1
ATOM 533 C CA . GLU A 1 74 ? -10.135 -0.520 -16.849 1.00 92.81 74 GLU A CA 1
ATOM 534 C C . GLU A 1 74 ? -8.966 -1.287 -17.482 1.00 92.81 74 GLU A C 1
ATOM 536 O O . GLU A 1 74 ? -8.587 -1.057 -18.626 1.00 92.81 74 GLU A O 1
ATOM 541 N N . GLY A 1 75 ? -8.390 -2.234 -16.735 1.00 92.25 75 GLY A N 1
ATOM 542 C CA . GLY A 1 75 ? -7.324 -3.097 -17.231 1.00 92.25 75 GLY A CA 1
ATOM 543 C C . GLY A 1 75 ? -7.824 -4.194 -18.170 1.00 92.25 75 GLY A C 1
ATOM 544 O O . GLY A 1 75 ? -7.108 -4.563 -19.095 1.00 92.25 75 GLY A O 1
ATOM 545 N N . ARG A 1 76 ? -9.040 -4.716 -17.960 1.00 94.75 76 ARG A N 1
ATOM 546 C CA . ARG A 1 76 ? -9.658 -5.729 -18.834 1.00 94.75 76 ARG A CA 1
ATOM 547 C C . ARG A 1 76 ? -10.032 -5.176 -20.201 1.00 94.75 76 ARG A C 1
ATOM 549 O O . ARG A 1 76 ? -9.980 -5.920 -21.166 1.00 94.75 76 ARG A O 1
ATOM 556 N N . GLU A 1 77 ? -10.402 -3.903 -20.282 1.00 95.25 77 GLU A N 1
ATOM 557 C CA . GLU A 1 77 ? -10.763 -3.252 -21.549 1.00 95.25 77 GLU A CA 1
ATOM 558 C C . GLU A 1 77 ? -9.574 -3.108 -22.517 1.00 95.25 77 GLU A C 1
ATOM 560 O O . GLU A 1 77 ? -9.777 -2.892 -23.710 1.00 95.25 77 GLU A O 1
ATOM 565 N N . LEU A 1 78 ? -8.339 -3.238 -22.018 1.00 92.25 78 LEU A N 1
ATOM 566 C CA . LEU A 1 78 ? -7.097 -3.028 -22.771 1.00 92.25 78 LEU A CA 1
ATOM 567 C C . LEU A 1 78 ? -6.316 -4.319 -23.087 1.00 92.25 78 LEU A C 1
ATOM 569 O O . LEU A 1 78 ? -5.272 -4.235 -23.737 1.00 92.25 78 LEU A O 1
ATOM 573 N N . LEU A 1 79 ? -6.770 -5.481 -22.602 1.00 83.69 79 LEU A N 1
ATOM 574 C CA . LEU A 1 79 ? -6.131 -6.795 -22.788 1.00 83.69 79 LEU A CA 1
ATOM 575 C C . LEU A 1 79 ? -6.888 -7.637 -23.817 1.00 83.69 79 LEU A C 1
ATOM 577 O O . LEU A 1 79 ? -6.198 -8.314 -24.611 1.00 83.69 79 LEU A O 1
#